Protein AF-A0A3D3I6S4-F1 (afdb_monomer_lite)

Structure (mmCIF, N/CA/C/O backbone):
data_AF-A0A3D3I6S4-F1
#
_entry.id   AF-A0A3D3I6S4-F1
#
loop_
_atom_site.group_PDB
_atom_site.id
_atom_site.type_symbol
_atom_site.label_atom_id
_atom_site.label_alt_id
_atom_site.label_comp_id
_atom_site.label_asym_id
_atom_site.label_entity_id
_atom_site.label_seq_id
_atom_site.pdbx_PDB_ins_code
_atom_site.Cartn_x
_atom_site.Cartn_y
_atom_site.Cartn_z
_atom_site.occupancy
_atom_site.B_iso_or_equiv
_atom_site.auth_seq_id
_atom_site.auth_comp_id
_atom_site.auth_asym_id
_atom_site.auth_atom_id
_atom_site.pdbx_PDB_model_num
ATOM 1 N N . MET A 1 1 ? -25.872 0.758 16.572 1.00 67.31 1 MET A N 1
ATOM 2 C CA . MET A 1 1 ? -25.393 2.090 17.002 1.00 67.31 1 MET A CA 1
ATOM 3 C C . MET A 1 1 ? -24.138 2.017 17.873 1.00 67.31 1 MET A C 1
ATOM 5 O O . MET A 1 1 ? -23.088 2.344 17.352 1.00 67.31 1 MET A O 1
ATOM 9 N N . ALA A 1 2 ? -24.168 1.540 19.129 1.00 73.56 2 ALA A N 1
ATOM 10 C CA . ALA A 1 2 ? -22.957 1.515 19.979 1.00 73.56 2 ALA A CA 1
ATOM 11 C C . ALA A 1 2 ? -21.817 0.633 19.420 1.00 73.56 2 ALA A C 1
ATOM 13 O O . ALA A 1 2 ? -20.689 1.092 19.304 1.00 73.56 2 ALA A O 1
ATOM 14 N N . MET A 1 3 ? -22.130 -0.592 18.985 1.00 73.44 3 MET A N 1
ATOM 15 C CA . MET A 1 3 ? -21.150 -1.521 18.391 1.00 73.44 3 MET A CA 1
ATOM 16 C C . MET A 1 3 ? -20.600 -1.049 17.032 1.00 73.44 3 MET A C 1
ATOM 18 O O . MET A 1 3 ? -19.486 -1.377 16.638 1.00 73.44 3 MET A O 1
ATOM 22 N N . GLU A 1 4 ? -21.383 -0.256 16.308 1.00 75.38 4 GLU A N 1
ATOM 23 C CA . GLU A 1 4 ? -21.009 0.283 14.999 1.00 75.38 4 GLU A CA 1
ATOM 24 C C . GLU A 1 4 ? -20.022 1.447 15.146 1.00 75.38 4 GLU A C 1
ATOM 26 O O . GLU A 1 4 ? -19.016 1.499 14.443 1.00 75.38 4 GLU A O 1
ATOM 31 N N . LEU A 1 5 ? -20.248 2.316 16.136 1.00 78.69 5 LEU A N 1
ATOM 32 C CA . LEU A 1 5 ? -19.325 3.388 16.514 1.00 78.69 5 LEU A CA 1
ATOM 33 C C . LEU A 1 5 ? -17.964 2.831 16.956 1.00 78.69 5 LEU A C 1
ATOM 35 O O . LEU A 1 5 ? -16.935 3.285 16.463 1.00 78.69 5 LEU A O 1
ATOM 39 N N . THR A 1 6 ? -17.947 1.783 17.787 1.00 83.62 6 THR A N 1
ATOM 40 C CA . THR A 1 6 ? -16.690 1.152 18.229 1.00 83.62 6 THR A CA 1
ATOM 41 C C . THR A 1 6 ? -15.904 0.534 17.073 1.00 83.62 6 THR A C 1
ATOM 43 O O . THR A 1 6 ? -14.674 0.568 17.062 1.00 83.62 6 THR A O 1
ATOM 46 N N . MET A 1 7 ? -16.603 -0.015 16.074 1.00 82.06 7 MET A N 1
ATOM 47 C CA . MET A 1 7 ? -15.966 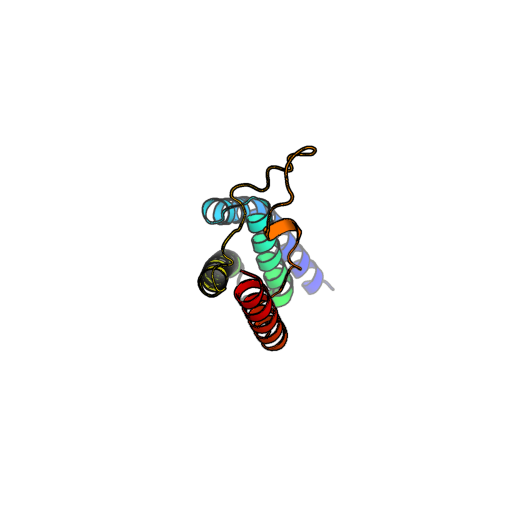-0.601 14.893 1.00 82.06 7 MET A CA 1
ATOM 48 C C . MET A 1 7 ? -15.312 0.480 14.025 1.00 82.06 7 MET A C 1
ATOM 50 O O . MET A 1 7 ? -14.196 0.295 13.540 1.00 82.06 7 MET A O 1
ATOM 54 N N . GLN A 1 8 ? -15.980 1.626 13.861 1.00 85.19 8 GLN A N 1
ATOM 55 C CA . GLN A 1 8 ? -15.444 2.777 13.129 1.00 85.19 8 GLN A CA 1
ATOM 56 C C . GLN A 1 8 ? -14.212 3.369 13.817 1.00 85.19 8 GLN A C 1
ATOM 58 O O . GLN A 1 8 ? -13.189 3.590 13.169 1.00 85.19 8 GLN A O 1
ATOM 63 N N . GLU A 1 9 ? -14.269 3.553 15.137 1.00 87.25 9 GLU A N 1
ATOM 64 C CA . GLU A 1 9 ? -13.131 4.026 15.932 1.00 87.25 9 GLU A CA 1
ATOM 65 C C . GLU A 1 9 ? -11.927 3.086 15.813 1.00 87.25 9 GLU A C 1
ATOM 67 O O . GLU A 1 9 ? -10.789 3.539 15.669 1.00 87.25 9 GLU A O 1
ATOM 72 N N . LEU A 1 10 ? -12.164 1.770 15.816 1.00 87.12 10 LEU A N 1
ATOM 73 C CA . LEU A 1 10 ? -11.103 0.783 15.653 1.00 87.12 10 LEU A CA 1
ATOM 74 C C . LEU A 1 10 ? -10.466 0.859 14.259 1.00 87.12 10 LEU A C 1
ATOM 76 O O . LEU A 1 10 ? -9.242 0.947 14.166 1.00 87.12 10 LEU A O 1
ATOM 80 N N . LYS A 1 11 ? -11.275 0.905 13.189 1.00 88.94 11 LYS A N 1
ATOM 81 C CA . LYS A 1 11 ? -10.789 1.089 11.807 1.00 88.94 11 LYS A CA 1
ATOM 82 C C . LYS A 1 11 ? -9.930 2.347 11.685 1.00 88.94 11 LYS A C 1
ATOM 84 O O . LYS A 1 11 ? -8.829 2.292 11.133 1.00 88.94 11 LYS A O 1
ATOM 89 N N . GLN A 1 12 ? -10.408 3.464 12.230 1.00 91.94 12 GLN A N 1
ATOM 90 C CA . GLN A 1 12 ? -9.706 4.743 12.191 1.00 91.94 12 GLN A CA 1
ATOM 91 C C . GLN A 1 12 ? -8.381 4.690 12.962 1.00 91.94 12 GLN A C 1
ATOM 93 O O . GLN A 1 12 ? -7.350 5.114 12.440 1.00 91.94 12 GLN A O 1
ATOM 98 N N . ASN A 1 13 ? -8.379 4.133 14.173 1.00 91.62 13 ASN A N 1
ATOM 99 C CA . ASN A 1 13 ? -7.165 4.000 14.976 1.00 91.62 13 ASN A CA 1
ATOM 100 C C . ASN A 1 13 ? -6.123 3.108 14.294 1.00 91.62 13 ASN A C 1
ATOM 102 O O . ASN A 1 13 ? -4.941 3.456 14.271 1.00 91.62 13 ASN A O 1
ATOM 106 N N . THR A 1 14 ? -6.538 1.987 13.696 1.00 91.06 14 THR A N 1
ATOM 107 C CA . THR A 1 14 ? -5.628 1.133 12.923 1.00 91.06 14 THR A CA 1
ATOM 108 C C . THR A 1 14 ? -5.066 1.874 11.714 1.00 91.06 14 THR A C 1
ATOM 110 O O . THR A 1 14 ? -3.855 1.838 11.497 1.00 91.06 14 THR A O 1
ATOM 113 N N . PHE A 1 15 ? -5.910 2.586 10.962 1.00 93.25 15 PHE A N 1
ATOM 114 C CA . PHE A 1 15 ? -5.467 3.374 9.814 1.00 93.25 15 PHE A CA 1
ATOM 115 C C . PHE A 1 15 ? -4.402 4.399 10.217 1.00 93.25 15 PHE A C 1
ATOM 117 O O . PHE A 1 15 ? -3.294 4.373 9.686 1.00 93.25 15 PHE A O 1
ATOM 124 N N . LEU A 1 16 ? -4.695 5.247 11.206 1.00 94.19 16 LEU A N 1
ATOM 125 C CA . LEU A 1 16 ? -3.774 6.293 11.662 1.00 94.19 16 LEU A CA 1
ATOM 126 C C . LEU A 1 16 ? -2.453 5.721 12.190 1.00 94.19 16 LEU A C 1
ATOM 128 O O . LEU A 1 16 ? -1.395 6.303 11.969 1.00 94.19 16 LEU A O 1
ATOM 132 N N . LYS A 1 17 ? -2.500 4.567 12.862 1.00 94.31 17 LYS A N 1
ATOM 133 C CA . LYS A 1 17 ? -1.315 3.920 13.433 1.00 94.31 17 LYS A CA 1
ATOM 134 C C . LYS A 1 17 ? -0.410 3.274 12.381 1.00 94.31 17 LYS A C 1
ATOM 136 O O . LYS A 1 17 ? 0.814 3.294 12.538 1.00 94.31 17 LYS A O 1
ATOM 141 N N . GLU A 1 18 ? -0.991 2.654 11.355 1.00 95.31 18 GLU A N 1
ATOM 142 C CA . GLU A 1 18 ? -0.250 1.796 10.423 1.00 95.31 18 GLU A CA 1
ATOM 143 C C . GLU A 1 18 ? 0.056 2.462 9.076 1.00 95.31 18 GLU A C 1
ATOM 145 O O . GLU A 1 18 ? 1.004 2.035 8.417 1.00 95.31 18 GLU A O 1
ATOM 150 N N . LYS A 1 19 ? -0.668 3.520 8.671 1.00 96.62 19 LYS A N 1
ATOM 151 C CA . LYS A 1 19 ? -0.554 4.133 7.331 1.00 96.62 19 LYS A CA 1
ATOM 152 C C . LYS A 1 19 ? 0.885 4.436 6.922 1.00 96.62 19 LYS A C 1
ATOM 154 O O . LYS A 1 19 ? 1.324 3.984 5.868 1.00 96.62 19 LYS A O 1
ATOM 159 N N . ASP A 1 20 ? 1.629 5.170 7.745 1.00 97.56 20 ASP A N 1
ATOM 160 C CA . ASP A 1 20 ? 2.964 5.645 7.360 1.00 97.56 20 ASP A CA 1
ATOM 161 C C . ASP A 1 20 ? 4.016 4.528 7.398 1.00 97.56 20 ASP A C 1
ATOM 163 O O . ASP A 1 20 ? 4.898 4.466 6.540 1.00 97.56 20 ASP A O 1
ATOM 167 N N . LYS A 1 21 ? 3.891 3.586 8.343 1.00 97.62 21 LYS A N 1
ATOM 168 C CA . LYS A 1 21 ? 4.768 2.406 8.421 1.00 97.62 21 LYS A CA 1
ATOM 169 C C . LYS A 1 21 ? 4.555 1.482 7.230 1.00 97.62 21 LYS A C 1
ATOM 171 O O . LYS A 1 21 ? 5.520 1.016 6.626 1.00 97.62 21 LYS A O 1
ATOM 176 N N . LEU A 1 22 ? 3.292 1.246 6.879 1.00 97.94 22 LEU A N 1
ATOM 177 C CA . LEU A 1 22 ? 2.918 0.408 5.753 1.00 97.94 22 LEU A CA 1
ATOM 178 C C . LEU A 1 22 ? 3.325 1.059 4.428 1.00 97.94 22 LEU A C 1
ATOM 180 O O . LEU A 1 22 ? 3.896 0.381 3.577 1.00 97.94 22 LEU A O 1
ATOM 184 N N . LEU A 1 23 ? 3.140 2.375 4.285 1.00 98.25 23 LEU A N 1
ATOM 185 C CA . LEU A 1 23 ? 3.640 3.122 3.132 1.00 98.25 23 LEU A CA 1
ATOM 186 C C . LEU A 1 23 ? 5.163 3.000 3.009 1.00 98.25 23 LEU A C 1
ATOM 188 O O . LEU A 1 23 ? 5.657 2.691 1.931 1.00 98.25 23 LEU A O 1
ATOM 192 N N . GLY A 1 24 ? 5.914 3.170 4.102 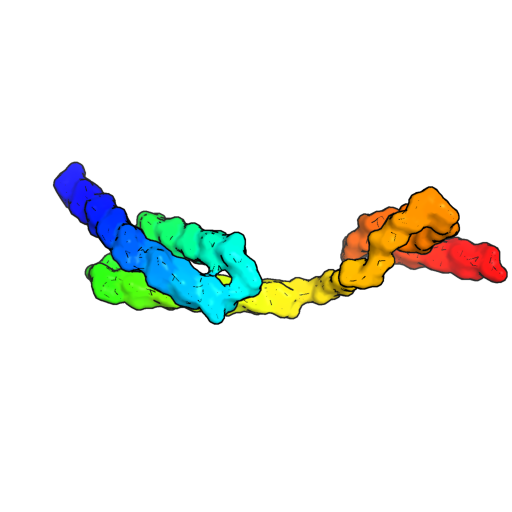1.00 97.88 24 GLY A N 1
ATOM 193 C CA . GLY A 1 24 ? 7.367 2.973 4.107 1.00 97.88 24 GLY A CA 1
ATOM 194 C C . GLY A 1 24 ? 7.780 1.548 3.717 1.00 97.88 24 GLY A C 1
ATOM 195 O O . GLY A 1 24 ? 8.700 1.356 2.921 1.00 97.88 24 GLY A O 1
ATOM 196 N N . PHE A 1 25 ? 7.060 0.540 4.218 1.00 98.06 25 PHE A N 1
ATOM 197 C CA . PHE A 1 25 ? 7.268 -0.862 3.856 1.00 98.06 25 PHE A CA 1
ATOM 198 C C . PHE A 1 25 ? 7.042 -1.124 2.359 1.00 98.06 25 PHE A C 1
ATOM 200 O O . PHE A 1 25 ? 7.843 -1.839 1.747 1.00 98.06 25 PHE A O 1
ATOM 207 N N . ILE A 1 26 ? 5.979 -0.560 1.780 1.00 98.25 26 ILE A N 1
ATOM 208 C CA . ILE A 1 26 ? 5.648 -0.705 0.358 1.00 98.25 26 ILE A CA 1
ATOM 209 C C . ILE A 1 26 ? 6.659 0.063 -0.497 1.00 98.25 26 ILE A C 1
ATOM 211 O O . ILE A 1 26 ? 7.220 -0.521 -1.417 1.00 98.25 26 ILE A O 1
ATOM 215 N N . ARG A 1 27 ? 6.963 1.324 -0.156 1.00 97.69 27 ARG A N 1
ATOM 216 C CA . ARG A 1 27 ? 7.916 2.183 -0.886 1.00 97.69 27 ARG A CA 1
ATOM 217 C C . ARG A 1 27 ? 9.285 1.541 -1.070 1.00 97.69 27 ARG A C 1
ATOM 219 O O . ARG A 1 27 ? 9.893 1.712 -2.114 1.00 97.69 27 ARG A O 1
ATOM 226 N N . GLY A 1 28 ? 9.768 0.780 -0.089 1.00 96.50 28 GLY A N 1
ATOM 227 C CA . GLY A 1 28 ? 11.036 0.050 -0.212 1.00 96.50 28 GLY A CA 1
ATOM 228 C C . GLY A 1 28 ? 11.007 -1.148 -1.174 1.00 96.50 28 GLY A C 1
ATOM 229 O O . GLY A 1 28 ? 11.998 -1.868 -1.256 1.00 96.50 28 GLY A O 1
ATOM 230 N N . ARG A 1 29 ? 9.874 -1.430 -1.829 1.00 95.88 29 ARG A N 1
ATOM 231 C CA . ARG A 1 29 ? 9.620 -2.635 -2.638 1.00 95.88 29 ARG A CA 1
ATOM 232 C C . ARG A 1 29 ? 8.965 -2.345 -3.986 1.00 95.88 29 ARG A C 1
ATOM 234 O O . ARG A 1 29 ? 8.585 -3.300 -4.649 1.00 95.88 29 ARG A O 1
ATOM 241 N N . VAL A 1 30 ? 8.800 -1.079 -4.353 1.00 94.31 30 VAL A N 1
ATOM 242 C CA . VAL A 1 30 ? 8.172 -0.649 -5.609 1.00 94.31 30 VAL A CA 1
ATOM 243 C C . VAL A 1 30 ? 9.006 0.436 -6.275 1.00 94.31 30 VAL A C 1
ATOM 245 O O . VAL A 1 30 ? 9.877 1.028 -5.635 1.00 94.31 30 VAL A O 1
ATOM 248 N N . SER A 1 31 ? 8.770 0.679 -7.563 1.00 91.50 31 SER A N 1
ATOM 249 C CA . SER A 1 31 ? 9.637 1.538 -8.376 1.00 91.50 31 SER A CA 1
ATOM 250 C C . SER A 1 31 ? 9.303 3.024 -8.261 1.00 91.50 31 SER A C 1
ATOM 252 O O . SER A 1 31 ? 10.187 3.857 -8.448 1.00 91.50 31 SER A O 1
ATOM 254 N N . THR A 1 32 ? 8.051 3.367 -7.953 1.00 94.06 32 THR A N 1
ATOM 255 C CA . THR A 1 32 ? 7.574 4.759 -7.911 1.00 94.06 32 THR A CA 1
ATOM 256 C C . THR A 1 32 ? 6.787 5.058 -6.636 1.00 94.06 32 THR A C 1
ATOM 258 O O . THR A 1 32 ? 6.365 4.151 -5.914 1.00 94.06 32 THR A O 1
ATOM 261 N N . VAL A 1 33 ? 6.618 6.345 -6.322 1.00 94.31 33 VAL A N 1
ATOM 262 C CA . VAL A 1 33 ? 5.849 6.769 -5.140 1.00 94.31 33 VAL A CA 1
ATOM 263 C C . VAL A 1 33 ? 4.364 6.517 -5.371 1.00 94.31 33 VAL A C 1
ATOM 265 O O . VAL A 1 33 ? 3.685 6.000 -4.491 1.00 94.31 33 VAL A O 1
ATOM 268 N N . GLU A 1 34 ? 3.905 6.802 -6.579 1.00 95.94 34 GLU A N 1
ATOM 269 C CA . GLU A 1 34 ? 2.547 6.616 -7.069 1.00 95.94 34 GLU A CA 1
ATOM 270 C C . GLU A 1 34 ? 2.130 5.146 -6.943 1.00 95.94 34 GLU A C 1
ATOM 272 O O . GLU A 1 34 ? 1.091 4.826 -6.374 1.00 95.94 34 GLU A O 1
ATOM 277 N N . GLU A 1 35 ? 3.001 4.223 -7.356 1.00 94.88 35 GLU A N 1
ATOM 278 C CA . GLU A 1 35 ? 2.769 2.786 -7.200 1.00 94.88 35 GLU A CA 1
ATOM 279 C C . GLU A 1 35 ? 2.644 2.366 -5.729 1.00 94.88 35 GLU A C 1
ATOM 281 O O . GLU A 1 35 ? 1.843 1.486 -5.393 1.00 94.88 35 GLU A O 1
ATOM 286 N N . ALA A 1 36 ? 3.425 2.987 -4.842 1.00 97.06 36 ALA A N 1
ATOM 287 C CA . ALA A 1 36 ? 3.340 2.711 -3.416 1.00 97.06 36 ALA A CA 1
ATOM 288 C C . ALA A 1 36 ? 2.010 3.191 -2.827 1.00 97.06 36 ALA A C 1
ATOM 290 O O . ALA A 1 36 ? 1.405 2.484 -2.018 1.00 97.06 36 ALA A O 1
ATOM 291 N N . GLU A 1 37 ? 1.563 4.378 -3.233 1.00 97.69 37 GLU A N 1
ATOM 292 C CA . GLU A 1 37 ? 0.295 4.967 -2.811 1.00 97.69 37 GLU A CA 1
ATOM 293 C C . GLU A 1 37 ? -0.900 4.157 -3.318 1.00 97.69 37 GLU A C 1
ATOM 295 O O . GLU A 1 37 ? -1.791 3.852 -2.525 1.00 97.69 37 GLU A O 1
ATOM 300 N N . ASP A 1 38 ? -0.875 3.704 -4.572 1.00 97.38 38 ASP A N 1
ATOM 301 C CA . ASP A 1 38 ? -1.900 2.823 -5.143 1.00 97.38 38 ASP A CA 1
ATOM 302 C C . ASP A 1 38 ? -2.045 1.527 -4.339 1.00 97.38 38 ASP A C 1
ATOM 304 O O . ASP A 1 38 ? -3.144 1.126 -3.953 1.00 97.38 38 ASP A O 1
ATOM 308 N N . ILE A 1 39 ? -0.925 0.850 -4.051 1.00 97.38 39 ILE A N 1
ATOM 309 C CA . ILE A 1 39 ? -0.953 -0.398 -3.277 1.00 97.38 39 ILE A CA 1
ATOM 310 C C . ILE A 1 39 ? -1.455 -0.133 -1.856 1.00 97.38 39 ILE A C 1
ATOM 312 O O . ILE A 1 39 ? -2.215 -0.938 -1.315 1.00 97.38 39 ILE A O 1
ATOM 316 N N . LEU A 1 40 ? -1.049 0.980 -1.241 1.00 98.19 40 LEU A N 1
ATOM 317 C CA . LEU A 1 40 ? -1.512 1.356 0.091 1.00 98.19 40 LEU A CA 1
ATOM 318 C C . LEU A 1 40 ? -3.034 1.561 0.113 1.00 98.19 40 LEU A C 1
ATOM 320 O O . LEU A 1 40 ? -3.705 1.056 1.018 1.00 98.19 40 LEU A O 1
ATOM 324 N N . GLN A 1 41 ? -3.576 2.265 -0.883 1.00 97.31 41 GLN A N 1
ATOM 325 C CA . GLN A 1 41 ? -5.015 2.478 -1.037 1.00 97.31 41 GLN A CA 1
ATOM 326 C C . GLN A 1 41 ? -5.756 1.148 -1.203 1.00 97.31 41 GLN A C 1
ATOM 328 O O . GLN A 1 41 ? -6.714 0.890 -0.478 1.00 97.31 41 GLN A O 1
ATOM 333 N N . ASP A 1 42 ? -5.264 0.261 -2.066 1.00 97.25 42 ASP A N 1
ATOM 334 C CA . ASP A 1 42 ? -5.821 -1.078 -2.295 1.00 97.25 42 ASP A CA 1
ATOM 335 C C . ASP A 1 42 ? -5.871 -1.943 -1.025 1.00 97.25 42 ASP A C 1
ATOM 337 O O . ASP A 1 42 ? -6.803 -2.733 -0.818 1.00 97.25 42 ASP A O 1
ATOM 341 N N . VAL A 1 43 ? -4.840 -1.840 -0.183 1.00 96.88 43 VAL A N 1
ATOM 342 C CA . VAL A 1 43 ? -4.762 -2.570 1.085 1.00 96.88 43 VAL A CA 1
ATOM 343 C C . VAL A 1 43 ? -5.787 -2.018 2.073 1.00 96.88 43 VAL A C 1
ATOM 345 O O . VAL A 1 43 ? -6.542 -2.794 2.660 1.00 96.88 43 VAL A O 1
ATOM 348 N N . PHE A 1 44 ? -5.866 -0.694 2.235 1.00 96.12 44 PHE A N 1
ATOM 349 C CA . PHE A 1 44 ? -6.827 -0.089 3.158 1.00 96.12 44 PHE A CA 1
ATOM 350 C C . PHE A 1 44 ? -8.277 -0.172 2.674 1.00 96.12 44 PHE A C 1
ATOM 352 O O . PHE A 1 44 ? -9.183 -0.286 3.497 1.00 96.12 44 PHE A O 1
ATOM 359 N N . TYR A 1 45 ? -8.513 -0.201 1.364 1.00 95.06 45 TYR A N 1
ATOM 360 C CA . TYR A 1 45 ? -9.832 -0.483 0.808 1.00 95.06 45 TYR A CA 1
ATOM 361 C C . TYR A 1 45 ? -10.313 -1.875 1.232 1.00 95.06 45 TYR A C 1
ATOM 363 O O . TYR A 1 45 ? -11.391 -2.013 1.813 1.00 95.06 45 TYR A O 1
ATOM 371 N N . GLN A 1 46 ? -9.481 -2.904 1.031 1.00 92.69 46 GLN A N 1
ATOM 372 C CA . GLN A 1 46 ? -9.806 -4.262 1.476 1.00 92.69 46 GLN A CA 1
ATOM 373 C C . GLN A 1 46 ? -9.931 -4.356 2.995 1.00 92.69 46 GLN A C 1
ATOM 375 O O . GLN A 1 46 ? -10.770 -5.102 3.487 1.00 92.69 46 GLN A O 1
ATOM 380 N N . PHE A 1 47 ? -9.121 -3.604 3.742 1.00 92.81 47 PHE A N 1
ATOM 381 C CA . PHE A 1 47 ? -9.219 -3.543 5.195 1.00 92.81 47 PHE A CA 1
ATOM 382 C C . PHE A 1 47 ? -10.596 -3.055 5.640 1.00 92.81 47 PHE A C 1
ATOM 384 O O . PHE A 1 47 ? -11.251 -3.717 6.437 1.00 92.81 47 PHE A O 1
ATOM 391 N N . VAL A 1 48 ? -11.059 -1.922 5.107 1.00 90.75 48 VAL A N 1
ATOM 392 C CA . VAL A 1 48 ? -12.350 -1.335 5.489 1.00 90.75 48 VAL A CA 1
ATOM 393 C C . VAL A 1 48 ? -13.514 -2.228 5.060 1.00 90.75 48 VAL A C 1
ATOM 395 O O . VAL A 1 48 ? -14.460 -2.379 5.841 1.00 90.75 48 VAL A O 1
ATOM 398 N N . ALA A 1 49 ? -13.426 -2.827 3.866 1.00 88.88 49 ALA A N 1
ATOM 399 C CA . ALA A 1 49 ? -14.448 -3.705 3.294 1.00 88.88 49 ALA A CA 1
ATOM 400 C C . ALA A 1 49 ? -14.514 -5.092 3.961 1.00 88.88 49 ALA A C 1
ATOM 402 O O . ALA A 1 49 ? -15.596 -5.652 4.096 1.00 88.88 49 ALA A O 1
ATOM 403 N N . GLY A 1 50 ? -13.373 -5.648 4.378 1.00 84.00 50 GLY A N 1
ATOM 404 C CA . GLY A 1 50 ? -13.255 -6.992 4.956 1.00 84.00 50 GLY A CA 1
ATOM 405 C C . GLY A 1 50 ? -13.115 -7.028 6.478 1.00 84.00 50 GLY A C 1
ATOM 406 O O . GLY A 1 50 ? -12.936 -8.104 7.043 1.00 84.00 50 GLY A O 1
ATOM 407 N N . PHE A 1 51 ? -13.179 -5.876 7.147 1.00 81.25 51 PHE A N 1
ATOM 408 C CA . PHE A 1 51 ? -12.861 -5.735 8.569 1.00 81.25 51 PHE A CA 1
ATOM 409 C C . PHE A 1 51 ? -13.624 -6.694 9.485 1.00 81.25 51 PHE A C 1
ATOM 411 O O . PHE A 1 51 ? -13.039 -7.258 10.404 1.00 81.25 51 PHE A O 1
ATOM 418 N N . ASP A 1 52 ? -14.907 -6.917 9.201 1.00 78.44 52 ASP A N 1
ATOM 419 C CA . ASP A 1 52 ? -15.796 -7.717 10.050 1.00 78.44 52 ASP A CA 1
ATOM 420 C C . ASP A 1 52 ? -15.428 -9.213 10.051 1.00 78.44 52 ASP A C 1
ATOM 422 O O . ASP A 1 52 ? -15.912 -9.975 10.881 1.00 78.44 52 ASP A O 1
ATOM 426 N N . THR A 1 53 ? -14.544 -9.635 9.140 1.00 77.50 53 THR A N 1
ATOM 427 C CA . THR A 1 53 ? -14.023 -11.009 9.050 1.00 77.50 53 THR A CA 1
ATOM 428 C C . THR A 1 53 ? -12.689 -11.205 9.777 1.00 77.50 53 THR A C 1
ATOM 430 O O . THR A 1 53 ? -12.166 -12.319 9.818 1.00 77.50 53 THR A O 1
ATOM 433 N N . ILE A 1 54 ? -12.110 -10.140 10.343 1.00 75.56 54 ILE A N 1
ATOM 434 C CA . ILE A 1 54 ? -10.806 -10.189 11.008 1.00 75.56 54 ILE A CA 1
ATOM 435 C C . ILE A 1 54 ? -11.013 -10.344 12.521 1.00 75.56 54 ILE A C 1
ATOM 437 O O . ILE A 1 54 ? -11.330 -9.389 13.220 1.00 75.56 54 ILE A O 1
ATOM 441 N N . ASP A 1 55 ? -10.781 -11.557 13.030 1.00 64.94 55 ASP A N 1
ATOM 442 C CA . ASP A 1 55 ? -11.071 -11.962 14.420 1.00 64.94 55 ASP A CA 1
ATOM 443 C C . ASP A 1 55 ? -10.382 -11.138 15.533 1.00 64.94 55 ASP A C 1
ATOM 445 O O . ASP A 1 55 ? -10.812 -11.198 16.685 1.00 64.94 55 ASP A O 1
ATOM 449 N N . SER A 1 56 ? -9.276 -10.426 15.262 1.00 71.06 56 SER A N 1
ATOM 450 C CA . SER A 1 56 ? -8.583 -9.628 16.292 1.00 71.06 56 SER A CA 1
ATOM 451 C C . SER A 1 56 ? -7.658 -8.535 15.742 1.00 71.06 56 SER A C 1
ATOM 453 O O . SER A 1 56 ? -7.132 -8.640 14.635 1.00 71.06 56 SER A O 1
ATOM 455 N N . LEU A 1 57 ? -7.395 -7.500 16.553 1.00 66.06 57 LEU A N 1
ATOM 456 C CA . LEU A 1 57 ? -6.552 -6.356 16.177 1.00 66.06 57 LEU A CA 1
ATOM 457 C C . LEU A 1 57 ? -5.093 -6.744 15.878 1.00 66.06 57 LEU A C 1
ATOM 459 O O . LEU A 1 57 ? -4.515 -6.246 14.917 1.00 66.06 57 LEU A O 1
ATOM 463 N N . ASP A 1 58 ? -4.509 -7.669 16.645 1.00 69.19 58 ASP A N 1
ATOM 464 C CA . ASP A 1 58 ? -3.152 -8.166 16.366 1.00 69.19 58 ASP A CA 1
ATOM 465 C C . ASP A 1 58 ? -3.087 -8.912 15.026 1.00 69.19 58 ASP A C 1
ATOM 467 O O . ASP A 1 58 ? -2.090 -8.836 14.306 1.00 69.19 58 ASP A O 1
ATOM 471 N N . ARG A 1 59 ? -4.184 -9.574 14.634 1.00 81.62 59 ARG A N 1
ATOM 472 C CA . ARG A 1 59 ? -4.301 -10.202 13.314 1.00 81.62 59 ARG A CA 1
ATOM 473 C C . ARG A 1 59 ? -4.455 -9.169 12.200 1.00 81.62 59 ARG A C 1
ATOM 475 O O . ARG A 1 59 ? -3.973 -9.432 11.102 1.00 81.62 59 ARG A O 1
ATOM 482 N N . VAL A 1 60 ? -5.046 -7.998 12.468 1.00 88.62 60 VAL A N 1
ATOM 483 C CA . VAL A 1 60 ? -5.192 -6.920 11.474 1.00 88.62 60 VAL A CA 1
ATOM 484 C C . VAL A 1 60 ? -3.833 -6.467 10.956 1.00 88.62 60 VAL A C 1
ATOM 486 O O . VAL A 1 60 ? -3.640 -6.431 9.743 1.00 88.62 60 VAL A O 1
ATOM 489 N N . THR A 1 61 ? -2.873 -6.150 11.831 1.00 90.81 61 THR A N 1
ATOM 490 C CA . THR A 1 61 ? -1.557 -5.679 11.370 1.00 90.81 61 THR A CA 1
ATOM 491 C C . THR A 1 61 ? -0.872 -6.746 10.520 1.00 90.81 61 THR A C 1
ATOM 493 O O . THR A 1 61 ? -0.463 -6.462 9.398 1.00 90.81 61 THR A O 1
ATOM 496 N N . SER A 1 62 ? -0.801 -7.998 10.981 1.00 92.00 62 SER A N 1
ATOM 497 C CA . SER A 1 62 ? -0.215 -9.083 10.180 1.00 92.00 62 SER A CA 1
ATOM 498 C C . SER A 1 62 ? -0.925 -9.272 8.836 1.00 92.00 62 SER A C 1
ATOM 500 O O . SER A 1 62 ? -0.265 -9.477 7.815 1.00 92.00 62 SER A O 1
ATOM 502 N N . TRP A 1 63 ? -2.252 -9.151 8.820 1.00 94.00 63 TRP A N 1
ATOM 503 C CA . TRP A 1 63 ? -3.060 -9.238 7.610 1.00 94.00 63 TRP A CA 1
ATOM 504 C C . TRP A 1 63 ? -2.758 -8.095 6.629 1.00 94.00 63 TRP A C 1
ATOM 506 O O . TRP A 1 63 ? -2.516 -8.370 5.456 1.00 94.00 63 TRP A O 1
ATOM 516 N N . LEU A 1 64 ? -2.649 -6.841 7.090 1.00 95.69 64 LEU A N 1
ATOM 517 C CA . LEU A 1 64 ? -2.305 -5.687 6.241 1.00 95.69 64 LEU A CA 1
ATOM 518 C C . LEU A 1 64 ? -0.980 -5.907 5.498 1.00 95.69 64 LEU A C 1
ATOM 520 O O . LEU A 1 64 ? -0.900 -5.720 4.283 1.00 95.69 64 LEU A O 1
ATOM 524 N N . TYR A 1 65 ? 0.056 -6.362 6.208 1.00 96.19 65 TYR A N 1
ATOM 525 C CA . TYR A 1 65 ? 1.365 -6.627 5.603 1.00 96.19 65 TYR A CA 1
ATOM 526 C C . TYR A 1 65 ? 1.350 -7.852 4.676 1.00 96.19 65 TYR A C 1
ATOM 528 O O . TYR A 1 65 ? 2.077 -7.871 3.678 1.00 96.19 65 TYR A O 1
ATOM 536 N N . ALA A 1 66 ? 0.523 -8.863 4.963 1.00 95.12 66 ALA A N 1
ATOM 537 C CA . ALA A 1 66 ? 0.327 -10.003 4.071 1.00 95.12 66 ALA A CA 1
ATOM 538 C C . ALA A 1 66 ? -0.347 -9.578 2.756 1.00 95.12 66 ALA A C 1
ATOM 540 O O . ALA A 1 66 ? 0.148 -9.911 1.677 1.00 95.12 66 ALA A O 1
ATOM 541 N N . VAL A 1 67 ? -1.419 -8.783 2.829 1.00 96.06 67 VAL A N 1
ATOM 542 C CA . VAL A 1 67 ? -2.115 -8.251 1.647 1.00 96.06 67 VAL A CA 1
ATOM 543 C C . VAL A 1 67 ? -1.190 -7.346 0.836 1.00 96.06 67 VAL A C 1
ATOM 545 O O 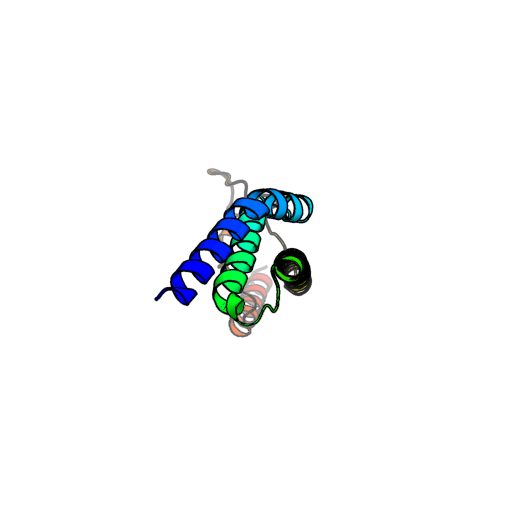. VAL A 1 67 ? -1.089 -7.524 -0.377 1.00 96.06 67 VAL A O 1
ATOM 548 N N . ALA A 1 68 ? -0.453 -6.439 1.485 1.00 98.06 68 ALA A N 1
ATOM 549 C CA . ALA A 1 68 ? 0.510 -5.568 0.811 1.00 98.06 68 ALA A CA 1
ATOM 550 C C . ALA A 1 68 ? 1.579 -6.376 0.057 1.00 98.06 68 ALA A C 1
ATOM 552 O O . ALA A 1 68 ? 1.840 -6.125 -1.118 1.00 98.06 68 ALA A O 1
ATOM 553 N N . ARG A 1 69 ? 2.151 -7.405 0.695 1.00 97.88 69 ARG A N 1
ATOM 554 C CA . ARG A 1 69 ? 3.113 -8.311 0.050 1.00 97.88 69 ARG A CA 1
ATOM 555 C C . ARG A 1 69 ? 2.507 -9.014 -1.164 1.00 97.88 69 ARG A C 1
ATOM 557 O O . ARG A 1 69 ? 3.148 -9.056 -2.211 1.00 97.88 69 ARG A O 1
ATOM 564 N N . ASN A 1 70 ? 1.291 -9.541 -1.039 1.00 96.75 70 ASN A N 1
ATOM 565 C CA . ASN A 1 70 ? 0.611 -10.227 -2.138 1.00 96.75 70 ASN A CA 1
ATOM 566 C C . ASN A 1 70 ? 0.356 -9.285 -3.319 1.00 96.75 70 ASN A C 1
ATOM 568 O O . ASN A 1 70 ? 0.589 -9.668 -4.461 1.00 96.75 70 ASN A O 1
ATOM 572 N N . LYS A 1 71 ? -0.060 -8.042 -3.052 1.00 96.00 71 LYS A N 1
ATOM 573 C CA . LYS A 1 71 ? -0.277 -7.013 -4.079 1.00 96.00 71 LYS A CA 1
ATOM 574 C C . LYS A 1 71 ? 1.008 -6.649 -4.820 1.00 96.00 71 LYS A C 1
ATOM 576 O O . LYS A 1 71 ? 0.981 -6.546 -6.044 1.00 96.00 71 LYS A O 1
ATOM 581 N N . ILE A 1 72 ? 2.122 -6.515 -4.100 1.00 96.00 72 ILE A N 1
ATOM 582 C CA . ILE A 1 72 ? 3.447 -6.274 -4.691 1.00 96.00 72 ILE A CA 1
ATOM 583 C C . ILE A 1 72 ? 3.845 -7.444 -5.605 1.00 96.00 72 ILE A C 1
ATOM 585 O O . ILE A 1 72 ? 4.202 -7.231 -6.760 1.00 96.00 72 ILE A O 1
ATOM 589 N N . ILE A 1 73 ? 3.735 -8.686 -5.117 1.00 94.25 73 ILE A N 1
ATOM 590 C CA . ILE A 1 73 ? 4.066 -9.886 -5.905 1.00 94.25 73 ILE A CA 1
ATOM 591 C C . ILE A 1 73 ? 3.196 -9.973 -7.158 1.00 94.25 73 ILE A C 1
ATOM 593 O O . ILE A 1 73 ? 3.709 -10.219 -8.248 1.00 94.25 73 ILE A O 1
ATOM 597 N N . ASP A 1 74 ? 1.885 -9.773 -7.018 1.00 91.06 74 ASP A N 1
ATOM 598 C CA . ASP A 1 74 ? 0.965 -9.858 -8.146 1.00 91.06 74 ASP A CA 1
ATOM 599 C C . ASP A 1 74 ? 1.273 -8.793 -9.201 1.00 91.06 74 ASP A C 1
ATOM 601 O O . ASP A 1 74 ? 1.250 -9.090 -10.391 1.00 91.06 74 ASP A O 1
ATOM 605 N N . ARG A 1 75 ? 1.647 -7.580 -8.786 1.00 89.19 75 ARG A N 1
ATOM 606 C CA . ARG A 1 75 ? 2.072 -6.526 -9.710 1.00 89.19 75 ARG A CA 1
ATOM 607 C C . ARG A 1 75 ? 3.306 -6.933 -10.511 1.00 89.19 75 ARG A C 1
ATOM 609 O O . ARG A 1 75 ? 3.219 -6.980 -11.734 1.00 89.19 75 ARG A O 1
ATOM 616 N N . TYR A 1 76 ? 4.382 -7.354 -9.848 1.00 88.25 76 TYR A N 1
ATOM 617 C CA . TYR A 1 76 ? 5.583 -7.819 -10.548 1.00 88.25 76 TYR A CA 1
ATOM 618 C C . TYR A 1 76 ? 5.324 -9.039 -11.437 1.00 88.25 76 TYR A C 1
ATOM 620 O O . TYR A 1 76 ? 5.898 -9.153 -12.519 1.00 88.25 76 TYR A O 1
ATOM 628 N N . ARG A 1 77 ? 4.424 -9.940 -11.027 1.00 88.06 77 ARG A N 1
ATOM 629 C CA . ARG A 1 77 ? 4.008 -11.078 -11.852 1.00 88.06 77 ARG A CA 1
ATOM 630 C C . ARG A 1 77 ? 3.269 -10.623 -13.109 1.00 88.06 77 ARG A C 1
ATOM 632 O O . ARG A 1 77 ? 3.524 -11.168 -14.182 1.00 88.06 77 ARG A O 1
ATOM 639 N N . ARG A 1 78 ? 2.365 -9.645 -12.999 1.00 83.81 78 ARG A N 1
ATOM 640 C CA . ARG A 1 78 ? 1.649 -9.068 -14.148 1.00 83.81 78 ARG A CA 1
ATOM 641 C C . ARG A 1 78 ? 2.607 -8.340 -15.083 1.00 83.81 78 ARG A C 1
ATOM 643 O O . ARG A 1 78 ? 2.506 -8.535 -16.287 1.00 83.81 78 ARG A O 1
ATOM 650 N N . ASP A 1 79 ? 3.555 -7.579 -14.551 1.00 80.81 79 ASP A N 1
ATOM 651 C CA . ASP A 1 79 ? 4.538 -6.859 -15.365 1.00 80.81 79 ASP A CA 1
ATOM 652 C C . ASP A 1 79 ? 5.490 -7.816 -16.092 1.00 80.81 79 ASP A C 1
ATOM 654 O O . ASP A 1 79 ? 5.807 -7.594 -17.256 1.00 80.81 79 ASP A O 1
ATOM 658 N N . ALA A 1 80 ? 5.863 -8.936 -15.463 1.00 75.88 80 ALA A N 1
ATOM 659 C CA . ALA A 1 80 ? 6.637 -9.999 -16.105 1.00 75.88 80 ALA A CA 1
ATOM 660 C C . ALA A 1 80 ? 5.839 -10.796 -17.155 1.00 75.88 80 ALA A C 1
ATOM 662 O O . ALA A 1 80 ? 6.423 -11.338 -18.091 1.00 75.88 80 ALA A O 1
ATOM 663 N N . SER A 1 81 ? 4.517 -10.896 -16.989 1.00 75.62 81 SER A N 1
ATOM 664 C CA . SER A 1 81 ? 3.631 -11.646 -17.894 1.00 75.62 81 SER A CA 1
ATOM 665 C C . SER A 1 81 ? 3.106 -10.797 -19.053 1.00 75.62 81 SER A C 1
ATOM 667 O O . SER A 1 81 ? 2.613 -11.340 -20.041 1.00 75.62 81 SER A O 1
ATOM 669 N N . ARG A 1 82 ? 3.192 -9.464 -18.954 1.00 65.94 82 ARG A N 1
ATOM 670 C CA . ARG A 1 82 ? 2.933 -8.576 -20.085 1.00 65.94 82 ARG A CA 1
ATOM 671 C C . ARG A 1 82 ? 4.031 -8.823 -21.122 1.00 65.94 82 ARG A C 1
ATOM 673 O O . ARG A 1 82 ? 5.206 -8.733 -20.760 1.00 65.94 82 ARG A O 1
ATOM 680 N N . PRO A 1 83 ? 3.692 -9.121 -22.394 1.00 56.22 83 PRO A N 1
ATOM 681 C CA . PRO A 1 83 ? 4.697 -9.140 -23.443 1.00 56.22 83 PRO A CA 1
ATOM 682 C C . PRO A 1 83 ? 5.420 -7.807 -23.360 1.00 56.22 83 PRO A C 1
ATOM 684 O O . PRO A 1 83 ? 4.757 -6.767 -23.331 1.00 56.22 83 PRO A O 1
ATOM 687 N N . LYS A 1 84 ? 6.750 -7.860 -23.217 1.00 55.50 84 LYS A N 1
ATOM 688 C CA . LYS A 1 84 ? 7.619 -6.686 -23.188 1.00 55.50 84 LYS A CA 1
ATOM 689 C C . LYS A 1 84 ? 7.176 -5.838 -24.373 1.00 55.50 84 LYS A C 1
ATOM 691 O O . LYS A 1 84 ? 7.456 -6.198 -25.514 1.00 55.50 84 LYS A O 1
ATOM 696 N N . ARG A 1 85 ? 6.413 -4.766 -24.125 1.00 50.22 85 ARG A N 1
ATOM 697 C CA . ARG A 1 85 ? 6.285 -3.711 -25.119 1.00 50.22 85 ARG A CA 1
ATOM 698 C C . ARG A 1 85 ? 7.732 -3.325 -25.334 1.00 50.22 85 ARG A C 1
ATOM 700 O O . ARG A 1 85 ? 8.405 -2.962 -24.371 1.00 50.22 85 ARG A O 1
ATOM 707 N N . THR A 1 86 ? 8.244 -3.602 -26.526 1.00 48.31 86 THR A N 1
ATOM 708 C CA . THR A 1 86 ? 9.500 -3.032 -26.980 1.00 48.31 86 THR A CA 1
ATOM 709 C C . THR A 1 86 ? 9.348 -1.550 -26.713 1.00 48.31 86 THR A C 1
ATOM 711 O O . THR A 1 86 ? 8.523 -0.887 -27.336 1.00 48.31 86 THR A O 1
ATOM 714 N N . ASP A 1 87 ? 9.995 -1.091 -25.651 1.00 44.19 87 ASP A N 1
ATOM 715 C CA . ASP A 1 87 ? 9.970 0.300 -25.272 1.00 44.19 87 ASP A CA 1
ATOM 716 C C . ASP A 1 87 ? 10.720 1.015 -26.391 1.00 44.19 87 ASP A C 1
ATOM 718 O O . ASP A 1 87 ? 11.945 0.955 -26.468 1.00 44.19 87 ASP A O 1
ATOM 722 N N . PHE A 1 88 ? 9.973 1.590 -27.333 1.00 50.06 88 PHE A N 1
ATOM 723 C CA . PHE A 1 88 ? 10.523 2.420 -28.400 1.00 50.06 88 PHE A CA 1
ATOM 724 C C . PHE A 1 88 ? 11.052 3.755 -27.846 1.00 50.06 88 PHE A C 1
ATOM 726 O O . PHE A 1 88 ? 11.488 4.609 -28.611 1.00 50.06 88 PHE A O 1
ATOM 733 N N . SER A 1 89 ? 11.085 3.941 -26.521 1.00 46.44 89 SER A N 1
ATOM 734 C CA . SER A 1 89 ? 11.760 5.057 -25.871 1.00 46.44 89 SER A CA 1
ATOM 735 C C . SER A 1 89 ? 13.273 4.839 -25.788 1.00 46.44 89 SER A C 1
ATOM 737 O O . SER A 1 89 ? 13.875 4.800 -24.718 1.00 46.44 89 SER A O 1
ATOM 739 N N . HIS A 1 90 ? 13.921 4.755 -26.947 1.00 45.16 90 HIS A N 1
ATOM 740 C CA . HIS A 1 90 ? 15.209 5.410 -27.137 1.00 45.16 90 HIS A CA 1
ATOM 741 C C . HIS A 1 90 ? 15.213 6.055 -28.525 1.00 45.16 90 HIS A C 1
ATOM 743 O O . HIS A 1 90 ? 15.338 5.378 -29.540 1.00 45.16 90 HIS A O 1
ATOM 749 N N . SER A 1 91 ? 15.103 7.391 -28.506 1.00 47.81 91 SER A N 1
ATOM 750 C CA . SER A 1 91 ? 15.249 8.367 -29.599 1.00 47.81 91 SER A CA 1
ATOM 751 C C . SER A 1 91 ? 14.048 8.640 -30.521 1.00 47.81 91 SER A C 1
ATOM 753 O O . SER A 1 91 ? 14.104 8.401 -31.717 1.00 47.81 91 SER A O 1
ATOM 755 N N . SER A 1 92 ? 13.014 9.310 -30.008 1.00 45.62 92 SER A N 1
ATOM 756 C CA . SER A 1 92 ? 12.242 10.273 -30.8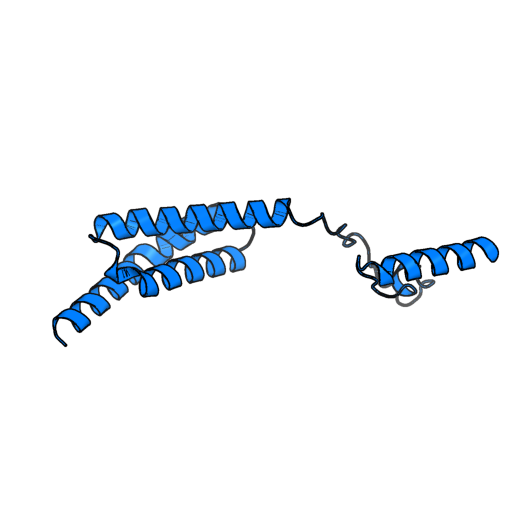14 1.00 45.62 92 SER A CA 1
ATOM 757 C C . SER A 1 92 ? 12.766 11.683 -30.537 1.00 45.62 92 SER A C 1
ATOM 759 O O . SER A 1 92 ? 12.181 12.480 -29.806 1.00 45.62 92 SER A O 1
ATOM 761 N N . GLY A 1 93 ? 13.944 11.975 -31.090 1.00 45.78 93 GLY A N 1
ATOM 762 C CA . GLY A 1 93 ? 14.346 13.359 -31.297 1.00 45.78 93 GLY A CA 1
ATOM 763 C C . GLY A 1 93 ? 13.519 13.903 -32.452 1.00 45.78 93 GLY A C 1
ATOM 764 O O . GLY A 1 93 ? 13.837 13.609 -33.600 1.00 45.78 93 GLY A O 1
ATOM 765 N N . PHE A 1 94 ? 12.462 14.658 -32.146 1.00 44.81 94 PHE A N 1
ATOM 766 C CA . PHE A 1 94 ? 11.795 15.511 -33.125 1.00 44.81 94 PHE A CA 1
ATOM 767 C C . PHE A 1 94 ? 12.834 16.509 -33.649 1.00 44.81 94 PHE A C 1
ATOM 769 O O . PHE A 1 94 ? 13.148 17.499 -32.992 1.00 44.81 94 PHE A O 1
ATOM 776 N N . ASN A 1 95 ? 13.430 16.212 -34.801 1.00 50.47 95 ASN A N 1
ATOM 777 C CA . ASN A 1 95 ? 14.169 17.204 -35.563 1.00 50.47 95 ASN A CA 1
ATOM 778 C C . ASN A 1 95 ? 13.128 17.954 -36.388 1.00 50.47 95 ASN A C 1
ATOM 780 O O . ASN A 1 95 ? 12.624 17.412 -37.366 1.00 50.47 95 ASN A O 1
ATOM 784 N N . GLU A 1 96 ? 12.810 19.186 -35.999 1.00 57.19 96 GLU A N 1
ATOM 785 C CA . GLU A 1 96 ? 11.831 20.028 -36.706 1.00 57.19 96 GLU A CA 1
ATOM 786 C C . GLU A 1 96 ? 12.253 20.356 -38.161 1.00 57.19 96 GLU A C 1
ATOM 788 O O . GLU A 1 96 ? 11.431 20.834 -38.933 1.00 57.19 96 GLU A O 1
ATOM 793 N N . ASP A 1 97 ? 13.484 20.001 -38.564 1.00 60.25 97 ASP A N 1
ATOM 794 C CA . ASP A 1 97 ? 14.056 20.226 -39.903 1.00 60.25 97 ASP A CA 1
ATOM 795 C C . ASP A 1 97 ? 14.645 18.954 -40.581 1.00 60.25 97 ASP A C 1
ATOM 797 O O . ASP A 1 97 ? 15.437 19.052 -41.521 1.00 60.25 97 ASP A O 1
ATOM 801 N N . GLY A 1 98 ? 14.315 17.740 -40.116 1.00 62.91 98 GLY A N 1
ATOM 802 C CA . GLY A 1 98 ? 14.864 16.475 -40.650 1.00 62.91 98 GLY A CA 1
ATOM 803 C C . GLY A 1 98 ? 13.907 15.697 -41.571 1.00 62.91 98 GLY A C 1
ATOM 804 O O . GLY A 1 98 ? 12.697 15.903 -41.503 1.00 62.91 98 GLY A O 1
ATOM 805 N N . PRO A 1 99 ? 14.401 14.774 -42.427 1.00 62.69 99 PRO A N 1
ATOM 806 C CA . PRO A 1 99 ? 13.532 13.832 -43.133 1.00 62.69 99 PRO A CA 1
ATOM 807 C C . PRO A 1 99 ? 12.700 13.030 -42.129 1.00 62.69 99 PRO A C 1
ATOM 809 O O . PRO A 1 99 ? 13.252 12.552 -41.135 1.00 62.69 99 PRO A O 1
ATOM 812 N N . LEU A 1 100 ? 11.405 12.867 -42.415 1.00 66.75 100 LEU A N 1
ATOM 813 C CA . LEU A 1 100 ? 10.498 12.083 -41.577 1.00 66.75 100 LEU A CA 1
ATOM 814 C C . LEU A 1 100 ? 11.064 10.681 -41.348 1.00 66.75 100 LEU A C 1
ATOM 816 O O . LEU A 1 100 ? 11.507 10.010 -42.288 1.00 66.75 100 LEU A O 1
ATOM 820 N N . THR A 1 101 ? 11.045 10.235 -40.098 1.00 66.00 101 T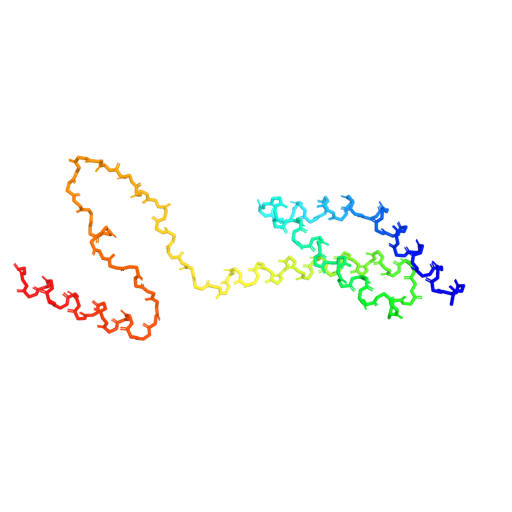HR A N 1
ATOM 821 C CA . THR A 1 101 ? 11.444 8.867 -39.770 1.00 66.00 101 THR A CA 1
ATOM 822 C C . THR A 1 101 ? 10.336 7.897 -40.170 1.00 66.00 101 THR A C 1
ATOM 824 O O . THR A 1 101 ? 9.154 8.239 -40.191 1.00 66.00 101 THR A O 1
ATOM 827 N N . LEU A 1 102 ? 10.694 6.649 -40.476 1.00 64.50 102 LEU A N 1
ATOM 828 C CA . LEU A 1 102 ? 9.706 5.620 -40.817 1.00 64.50 102 LEU A CA 1
ATOM 829 C C . LEU A 1 102 ? 8.667 5.438 -39.692 1.00 64.50 102 LEU A C 1
ATOM 831 O O . LEU A 1 102 ? 7.504 5.148 -39.953 1.00 64.50 102 LEU A O 1
ATOM 835 N N . GLN A 1 103 ? 9.076 5.668 -38.444 1.00 62.62 103 GLN A N 1
ATOM 836 C CA . GLN A 1 103 ? 8.230 5.621 -37.254 1.00 62.62 103 GLN A CA 1
ATOM 837 C C . GLN A 1 103 ? 7.200 6.759 -37.192 1.00 62.62 103 GLN A C 1
ATOM 839 O O . GLN A 1 103 ? 6.161 6.583 -36.569 1.00 62.62 103 GLN A O 1
ATOM 844 N N . GLU A 1 104 ? 7.463 7.900 -37.831 1.00 61.75 104 GLU A N 1
ATOM 845 C CA . GLU A 1 104 ? 6.516 9.022 -37.924 1.00 61.75 104 GLU A CA 1
ATOM 846 C C . GLU A 1 104 ? 5.481 8.818 -39.038 1.00 61.75 104 GLU A C 1
ATOM 848 O O . GLU A 1 104 ? 4.389 9.379 -38.979 1.00 61.75 104 GLU A O 1
ATOM 853 N N . ILE A 1 105 ? 5.822 8.022 -40.055 1.00 70.50 105 ILE A N 1
ATOM 854 C CA . ILE A 1 105 ? 4.958 7.742 -41.211 1.00 70.50 105 ILE A CA 1
ATOM 855 C C . ILE A 1 105 ? 4.002 6.579 -40.913 1.00 70.50 105 ILE A C 1
ATOM 857 O O . ILE A 1 105 ? 2.877 6.551 -41.418 1.00 70.50 105 ILE A O 1
ATOM 861 N N . LEU A 1 106 ? 4.436 5.608 -40.105 1.00 70.38 106 LEU A N 1
ATOM 862 C CA . LEU A 1 106 ? 3.631 4.432 -39.797 1.00 70.38 106 LEU A CA 1
ATOM 863 C C . LEU A 1 106 ? 2.542 4.739 -38.751 1.00 70.38 106 LEU A C 1
ATOM 865 O O . LEU A 1 106 ? 2.833 5.340 -37.717 1.00 70.38 106 LEU A O 1
ATOM 869 N N . PRO A 1 107 ? 1.293 4.280 -38.967 1.00 67.50 107 PRO A N 1
ATOM 870 C CA . PRO A 1 107 ? 0.266 4.332 -37.934 1.00 67.50 107 PRO A CA 1
ATOM 871 C C . PRO A 1 107 ? 0.670 3.474 -36.726 1.00 67.50 107 PRO A C 1
ATOM 873 O O . PRO A 1 107 ? 1.346 2.453 -36.878 1.00 67.50 107 PRO A O 1
ATOM 876 N N . ASP A 1 108 ? 0.239 3.870 -35.522 1.00 62.72 108 ASP A N 1
ATOM 877 C CA . ASP A 1 108 ? 0.485 3.106 -34.292 1.00 62.72 108 ASP A CA 1
ATOM 878 C C . ASP A 1 108 ? -0.349 1.817 -34.314 1.00 62.72 108 ASP A C 1
ATOM 880 O O . ASP A 1 108 ? -1.503 1.763 -33.886 1.00 62.72 108 ASP A O 1
ATOM 884 N N . LEU A 1 109 ? 0.217 0.788 -34.937 1.00 65.00 109 LEU A N 1
ATOM 885 C CA . LEU A 1 109 ? -0.433 -0.492 -35.143 1.00 65.00 109 LEU A CA 1
ATOM 88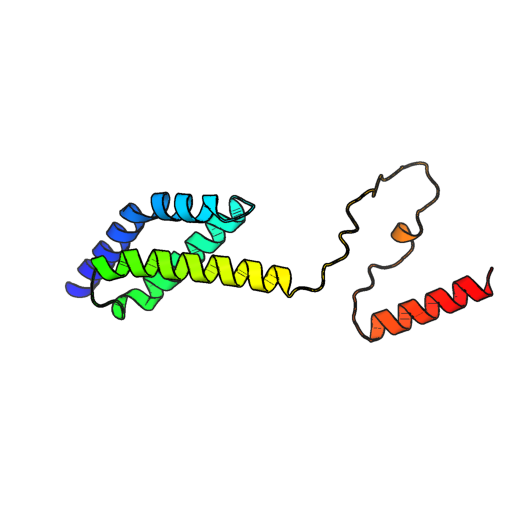6 C C . LEU A 1 109 ? -0.132 -1.403 -33.955 1.00 65.00 109 LEU A C 1
ATOM 888 O O . LEU A 1 109 ? 1.016 -1.799 -33.717 1.00 65.00 109 LEU A O 1
ATOM 892 N N . ASP A 1 110 ? -1.184 -1.799 -33.248 1.00 66.31 110 ASP A N 1
ATOM 893 C CA . ASP A 1 110 ? -1.111 -2.752 -32.148 1.00 66.31 110 ASP A CA 1
ATOM 894 C C . ASP A 1 110 ? -0.798 -4.192 -32.632 1.00 66.31 110 ASP A C 1
ATOM 896 O O . ASP A 1 110 ? -0.382 -4.435 -33.772 1.00 66.31 110 ASP A O 1
ATOM 900 N N . ASN A 1 111 ? -0.943 -5.169 -31.733 1.00 66.12 111 ASN A N 1
ATOM 901 C CA . ASN A 1 111 ? -0.754 -6.595 -32.034 1.00 66.12 111 ASN A CA 1
ATOM 902 C C . ASN A 1 111 ? -2.089 -7.324 -32.271 1.00 66.12 111 ASN A C 1
ATOM 904 O O . ASN A 1 111 ? -2.183 -8.527 -32.024 1.00 66.12 111 ASN A O 1
ATOM 908 N N . SER A 1 112 ? -3.133 -6.609 -32.699 1.00 74.81 112 SER A N 1
ATOM 909 C CA . SER A 1 112 ? -4.367 -7.235 -33.173 1.00 74.81 112 SER A CA 1
ATOM 910 C C . SER A 1 112 ? -4.085 -8.086 -34.422 1.00 74.81 112 SER A C 1
ATOM 912 O O . SER A 1 112 ? -3.236 -7.702 -35.232 1.00 74.81 112 SER A O 1
ATOM 914 N N . PRO A 1 113 ? -4.801 -9.208 -34.633 1.00 69.12 113 PRO A N 1
ATOM 915 C CA . PRO A 1 113 ? -4.703 -9.984 -35.869 1.00 69.12 113 PRO A CA 1
ATOM 916 C C . PRO A 1 113 ? -4.922 -9.139 -37.132 1.00 69.12 113 PRO A C 1
ATOM 918 O O . PRO A 1 113 ? -4.244 -9.339 -38.132 1.00 69.12 113 PRO A O 1
ATOM 921 N N . GLU A 1 114 ? -5.823 -8.156 -37.074 1.00 75.25 114 GLU A N 1
ATOM 922 C CA . GLU A 1 114 ? -6.094 -7.233 -38.184 1.00 75.25 114 GLU A CA 1
ATOM 923 C C . GLU A 1 114 ? -4.904 -6.299 -38.455 1.00 75.25 114 GLU A C 1
ATOM 925 O O . GLU A 1 114 ? -4.474 -6.139 -39.596 1.00 75.25 114 GLU A O 1
ATOM 930 N N . SER A 1 115 ? -4.303 -5.754 -37.396 1.00 78.19 115 SER A N 1
ATOM 931 C CA . SER A 1 115 ? -3.117 -4.896 -37.480 1.00 78.19 115 SER A CA 1
ATOM 932 C C . SER A 1 115 ? -1.884 -5.648 -37.982 1.00 78.19 115 SER A C 1
ATOM 934 O O . SER A 1 115 ? -1.028 -5.057 -38.632 1.00 78.19 115 SER A O 1
ATOM 936 N N . MET A 1 116 ? -1.777 -6.950 -37.701 1.00 74.56 116 MET A N 1
ATOM 937 C CA . MET A 1 116 ? -0.712 -7.803 -38.237 1.00 74.56 116 MET A CA 1
ATOM 938 C C . MET A 1 116 ? -0.850 -8.005 -39.746 1.00 74.56 116 MET A C 1
ATOM 940 O O . MET A 1 116 ? 0.136 -7.842 -40.459 1.00 74.56 116 MET A O 1
ATOM 944 N N . LEU A 1 117 ? -2.067 -8.277 -40.226 1.00 79.06 117 LEU A N 1
ATOM 945 C CA . LEU A 1 117 ? -2.349 -8.396 -41.660 1.00 79.06 117 LEU A CA 1
ATOM 946 C C . LEU A 1 117 ? -2.070 -7.081 -42.395 1.00 79.06 117 LEU A C 1
ATOM 948 O O . LEU A 1 117 ? -1.483 -7.078 -43.472 1.00 79.06 117 LEU A O 1
ATOM 952 N N . LEU A 1 118 ? -2.443 -5.950 -41.790 1.00 81.00 118 LEU A N 1
ATOM 953 C CA . LEU A 1 118 ? -2.160 -4.632 -42.351 1.00 81.00 118 LEU A CA 1
ATOM 954 C C . LEU A 1 118 ? -0.652 -4.333 -42.392 1.00 81.00 118 LEU A C 1
ATOM 956 O O . LEU A 1 118 ? -0.173 -3.794 -43.385 1.00 81.00 118 LEU A O 1
ATOM 960 N N . LYS A 1 119 ? 0.109 -4.708 -41.351 1.00 78.62 119 LYS A N 1
ATOM 961 C CA . LYS A 1 119 ? 1.581 -4.600 -41.356 1.00 78.62 119 LYS A CA 1
ATOM 962 C C . LYS A 1 119 ? 2.186 -5.395 -42.508 1.00 78.62 119 LYS A C 1
ATOM 964 O O . LYS A 1 119 ? 3.044 -4.867 -43.202 1.00 78.62 119 LYS A O 1
ATOM 969 N N . GLU A 1 120 ? 1.751 -6.637 -42.690 1.00 80.44 120 GLU A N 1
ATOM 970 C CA . GLU A 1 120 ? 2.248 -7.528 -43.743 1.00 80.44 120 GLU A CA 1
ATOM 971 C C . GLU A 1 120 ? 1.988 -6.937 -45.136 1.00 80.44 120 GLU A C 1
ATOM 973 O O . GLU A 1 120 ? 2.926 -6.774 -45.909 1.00 80.44 120 GLU A O 1
ATOM 978 N N . ALA A 1 121 ? 0.767 -6.456 -45.392 1.00 82.75 121 ALA A N 1
ATOM 979 C CA . ALA A 1 121 ? 0.420 -5.809 -46.659 1.00 82.75 121 ALA A CA 1
ATOM 980 C C . ALA A 1 121 ? 1.236 -4.531 -46.939 1.00 82.75 121 ALA A C 1
ATOM 982 O O . ALA A 1 121 ? 1.632 -4.283 -48.075 1.00 82.75 121 ALA A O 1
ATOM 983 N N . ILE A 1 122 ? 1.507 -3.716 -45.913 1.00 82.69 122 ILE A N 1
ATOM 984 C CA . ILE A 1 122 ? 2.344 -2.514 -46.054 1.00 82.69 122 ILE A CA 1
ATOM 985 C C . ILE A 1 122 ? 3.793 -2.894 -46.399 1.00 82.69 122 ILE A C 1
ATOM 987 O O . ILE A 1 122 ? 4.418 -2.238 -47.231 1.00 82.69 122 ILE A O 1
ATOM 991 N N . TRP A 1 123 ? 4.338 -3.939 -45.769 1.00 81.00 123 TRP A N 1
ATOM 992 C CA . TRP A 1 123 ? 5.702 -4.408 -46.030 1.00 81.00 123 TRP A CA 1
ATOM 993 C C . TRP A 1 123 ? 5.876 -4.991 -47.430 1.00 81.00 123 TRP A C 1
ATOM 995 O O . TRP A 1 123 ? 6.913 -4.746 -48.053 1.00 81.00 123 TRP A O 1
ATOM 1005 N N . ASP A 1 124 ? 4.875 -5.713 -47.926 1.00 84.38 124 ASP A N 1
ATOM 1006 C CA . ASP A 1 124 ? 4.881 -6.247 -49.287 1.00 84.38 124 ASP A CA 1
ATOM 1007 C C . ASP A 1 124 ? 4.941 -5.112 -50.319 1.00 84.38 124 ASP A C 1
ATOM 1009 O O . ASP A 1 124 ? 5.805 -5.123 -51.194 1.00 84.38 124 ASP A O 1
ATOM 1013 N N . GLU A 1 125 ? 4.109 -4.077 -50.160 1.00 84.50 125 GLU A N 1
ATOM 1014 C CA . GLU A 1 125 ? 4.072 -2.927 -51.075 1.00 84.50 125 GLU A CA 1
ATOM 1015 C C . GLU A 1 125 ? 5.386 -2.124 -51.063 1.00 84.50 125 GLU A C 1
ATOM 1017 O O . GLU A 1 125 ? 5.890 -1.715 -52.108 1.00 84.50 125 GLU A O 1
ATOM 1022 N N . ILE A 1 126 ? 5.989 -1.921 -49.884 1.00 83.44 126 ILE A N 1
ATOM 1023 C CA . ILE A 1 126 ? 7.294 -1.244 -49.768 1.00 83.44 126 ILE A CA 1
ATOM 1024 C C . ILE A 1 126 ? 8.394 -2.047 -50.469 1.00 83.44 126 ILE A C 1
ATOM 1026 O O . ILE A 1 126 ? 9.278 -1.459 -51.089 1.00 83.44 126 ILE A O 1
ATOM 1030 N N . THR A 1 127 ? 8.362 -3.376 -50.347 1.00 78.44 127 THR A N 1
ATOM 1031 C CA . THR A 1 127 ? 9.374 -4.257 -50.944 1.00 78.44 127 THR A CA 1
ATOM 1032 C C . THR A 1 127 ? 9.236 -4.324 -52.463 1.00 78.44 127 THR A C 1
ATOM 1034 O O . THR A 1 127 ? 10.248 -4.416 -53.148 1.00 78.44 127 THR A O 1
ATOM 1037 N N . ASP A 1 128 ? 8.014 -4.245 -52.991 1.00 86.31 128 ASP A N 1
ATOM 1038 C CA . ASP A 1 128 ? 7.764 -4.212 -54.438 1.00 86.31 128 ASP A CA 1
ATOM 1039 C C . ASP A 1 128 ? 8.228 -2.893 -55.087 1.00 86.31 128 ASP A C 1
ATOM 1041 O O . ASP A 1 128 ? 8.660 -2.870 -56.238 1.00 86.31 128 ASP A O 1
ATOM 1045 N N . ALA A 1 129 ? 8.192 -1.787 -54.337 1.00 77.31 129 ALA A N 1
ATOM 1046 C CA . ALA A 1 129 ? 8.601 -0.463 -54.811 1.00 77.31 129 ALA A CA 1
ATOM 1047 C C . ALA A 1 129 ? 10.123 -0.183 -54.745 1.00 77.31 129 ALA A C 1
ATOM 1049 O O . ALA A 1 129 ? 10.550 0.908 -55.143 1.00 77.31 129 ALA A O 1
ATOM 1050 N N . LEU A 1 130 ? 10.924 -1.122 -54.224 1.00 63.44 130 LEU A N 1
ATOM 1051 C CA . LEU A 1 130 ? 12.380 -1.026 -54.004 1.00 63.44 130 LEU A CA 1
ATOM 1052 C C . LEU A 1 130 ? 13.185 -1.683 -55.137 1.00 63.44 130 LEU A C 1
ATOM 1054 O O . LEU A 1 130 ? 14.153 -1.036 -55.605 1.00 63.44 130 LEU A O 1
#

Secondary structure (DSSP, 8-state):
-HHHHHHHHHHHHHHHHHHHHHHHHHHTTSS-HHHHHHHHHHHHHHHHHHGGG---HHHHHHHHHHHHHHHHHHHHHHHHHS-------S-----TTSPPPHHHHS----S-HHHHHHHHHHHHHHHHT-

Foldseek 3Di:
DVVVVVLVVLLVVLCVVCLVVQLVVLVVQDDDSVVSVVLSCVLSVCCVVVVVVQPDPVSSNVSSNVSSVVVSVVVVVVVVVPDPPPPPPPDPPPPVPDDDDPVNVDDPQDPPPVSVVVVVVVVVVVVVVD

pLDDT: mean 80.63, std 15.63, range [44.19, 98.25]

Sequence (130 aa):
MAMELTMQELKQNTFLKEKDKLLGFIRGRVSTVEEAEDILQDVFYQFVAGFDTIDSLDRVTSWLYAVARNKIIDRYRRDASRPKRTDFSHSSGFNEDGPLTLQEILPDLDNSPESMLLKEAIWDEITDAL

Radius of gyration: 24.87 Å; chains: 1; bounding box: 41×32×75 Å